Protein AF-A0A6H1P6R4-F1 (afdb_monomer)

Organism: Priestia megaterium (NCBI:txid1404)

Sequence (74 aa):
MNKENKWFYISLTIISTIVLILEKAGPFADKLRFVGFALFTIFCVAIIIENKNSKGKIFGAILYFLFGLVVLLK

Radius of gyration: 13.28 Å; Cα contacts (8 Å, |Δi|>4): 24; chains: 1; bounding box: 33×24×37 Å

Mean predicted aligned error: 9.75 Å

pLDDT: mean 70.2, std 8.9, range [41.25, 81.56]

Foldseek 3Di:
DDPVCPVVVVVVVVLVVVLVVLVVDPDCNVVVLVVSLVVLVVSLVVQCVVCVVPPVSNVVSVVVNVVSCVVSVD

Solvent-accessible surface area (backbone atoms only — not comparable to full-atom values): 4242 Å² total; per-residue (Å²): 134,66,78,84,51,52,64,58,56,49,54,52,49,52,54,51,49,53,51,55,57,43,73,72,51,59,100,50,44,73,66,49,48,54,54,51,49,50,55,50,49,54,50,40,52,51,51,34,64,77,31,63,91,37,69,68,56,33,51,50,37,52,53,48,47,53,51,52,47,55,64,75,71,106

Secondary structure (DSSP, 8-state):
--GGGHHHHHHHHHHHHHHHHHHTSGGGHHHHHHHHHHHHHHHHHHHHHHTTT-HHHHHHHHHHHHHHHHHHH-

Structure (mmCIF, N/CA/C/O backbone):
data_AF-A0A6H1P6R4-F1
#
_entry.id   AF-A0A6H1P6R4-F1
#
loop_
_atom_site.group_PDB
_atom_site.id
_atom_site.type_symbol
_atom_site.label_atom_id
_atom_site.label_alt_id
_atom_site.label_comp_id
_atom_site.label_asym_id
_atom_site.label_entity_id
_atom_site.label_seq_id
_atom_site.pdbx_PDB_ins_code
_atom_site.Cartn_x
_atom_site.Cartn_y
_atom_site.Cartn_z
_atom_site.occupancy
_atom_site.B_iso_or_equiv
_atom_site.auth_seq_id
_atom_site.auth_comp_id
_atom_site.auth_asym_id
_atom_site.auth_atom_id
_atom_site.pdbx_PDB_model_num
ATOM 1 N N . MET A 1 1 ? -22.481 12.059 2.983 1.00 43.03 1 MET A N 1
ATOM 2 C CA . MET A 1 1 ? -21.009 11.980 2.827 1.00 43.03 1 MET A CA 1
ATOM 3 C C . MET A 1 1 ? -20.366 12.574 4.080 1.00 43.03 1 MET A C 1
ATOM 5 O O . MET A 1 1 ? -20.362 13.790 4.224 1.00 43.03 1 MET A O 1
ATOM 9 N N . ASN A 1 2 ? -19.939 11.739 5.039 1.00 41.25 2 ASN A N 1
ATOM 10 C CA . ASN A 1 2 ? -19.422 12.208 6.336 1.00 41.25 2 ASN A CA 1
ATOM 11 C C . ASN A 1 2 ? -18.080 12.931 6.166 1.00 41.25 2 ASN A C 1
ATOM 13 O O . ASN A 1 2 ? -17.157 12.390 5.554 1.00 41.25 2 ASN A O 1
ATOM 17 N N . LYS A 1 3 ? -17.973 14.142 6.732 1.00 54.25 3 LYS A N 1
ATOM 18 C CA . LYS A 1 3 ? -16.765 14.991 6.701 1.00 54.25 3 LYS A CA 1
ATOM 19 C C . LYS A 1 3 ? -15.503 14.263 7.187 1.00 54.25 3 LYS A C 1
ATOM 21 O O . LYS A 1 3 ? -14.423 14.570 6.697 1.00 54.25 3 LYS A O 1
ATOM 26 N N . GLU A 1 4 ? -15.645 13.274 8.067 1.00 56.84 4 GLU A N 1
ATOM 27 C CA . GLU A 1 4 ? -14.529 12.535 8.673 1.00 56.84 4 GLU A CA 1
ATOM 28 C C . GLU A 1 4 ? -13.745 11.644 7.703 1.00 56.84 4 GLU A C 1
ATOM 30 O O . GLU A 1 4 ? -12.559 11.427 7.903 1.00 56.84 4 GLU A O 1
ATOM 35 N N . ASN A 1 5 ? -14.354 11.157 6.619 1.00 55.34 5 ASN A N 1
ATOM 36 C CA . ASN A 1 5 ? -13.651 10.270 5.682 1.00 55.34 5 ASN A CA 1
ATOM 37 C C . ASN A 1 5 ? -13.111 11.021 4.455 1.00 55.34 5 ASN A C 1
ATOM 39 O O . ASN A 1 5 ? -12.493 10.417 3.584 1.00 55.34 5 ASN A O 1
ATOM 43 N N . LYS A 1 6 ? -13.333 12.338 4.364 1.00 60.25 6 LYS A N 1
ATOM 44 C CA . LYS A 1 6 ? -12.961 13.138 3.187 1.00 60.25 6 LYS A CA 1
ATOM 45 C C . LYS A 1 6 ? -11.450 13.102 2.938 1.00 60.25 6 LYS A C 1
ATOM 47 O O . LYS A 1 6 ? -11.022 12.957 1.800 1.00 60.25 6 LYS A O 1
ATOM 52 N N . TRP A 1 7 ? -10.667 13.152 4.013 1.00 59.41 7 TRP A N 1
ATOM 53 C CA . TRP A 1 7 ? -9.208 13.049 3.975 1.00 59.41 7 TRP A CA 1
ATOM 54 C C . TRP A 1 7 ? -8.722 11.675 3.511 1.00 59.41 7 TRP A C 1
ATOM 56 O O . TRP A 1 7 ? -7.809 11.595 2.697 1.00 59.41 7 TRP A O 1
ATOM 66 N N . PHE A 1 8 ? -9.391 10.603 3.936 1.00 66.62 8 PHE A N 1
ATOM 67 C CA . PHE A 1 8 ? -9.087 9.243 3.495 1.00 66.62 8 PHE A CA 1
ATOM 68 C C . PHE A 1 8 ? -9.220 9.096 1.975 1.00 66.62 8 PHE A C 1
ATOM 70 O O . PHE A 1 8 ? -8.296 8.642 1.309 1.00 66.62 8 PHE A O 1
ATOM 77 N N . TYR A 1 9 ? -10.346 9.548 1.414 1.00 62.56 9 TYR A N 1
ATOM 78 C CA . TYR A 1 9 ? -10.588 9.497 -0.030 1.00 62.56 9 TYR A CA 1
ATOM 79 C C . TYR A 1 9 ? -9.646 10.409 -0.821 1.00 62.56 9 TYR A C 1
ATOM 81 O O . TYR A 1 9 ? -9.224 10.037 -1.914 1.00 62.56 9 TYR A O 1
ATOM 89 N N . ILE A 1 10 ? -9.285 11.576 -0.276 1.00 71.44 10 ILE A N 1
ATOM 90 C CA . ILE A 1 10 ? -8.317 12.489 -0.900 1.00 71.44 10 ILE A CA 1
ATOM 91 C C . ILE A 1 10 ? -6.953 11.814 -1.021 1.00 71.44 10 ILE A C 1
ATOM 93 O O . ILE A 1 10 ? -6.395 11.752 -2.111 1.00 71.44 10 ILE A O 1
ATOM 97 N N . SER A 1 11 ? -6.443 11.244 0.064 1.00 66.44 11 SER A N 1
ATOM 98 C CA . SER A 1 11 ? -5.139 10.590 0.056 1.00 66.44 11 SER A CA 1
ATOM 99 C C . SER A 1 11 ? -5.115 9.335 -0.822 1.00 66.44 11 SER A C 1
ATOM 101 O O . SER A 1 11 ? -4.143 9.088 -1.532 1.00 66.44 11 SER A O 1
ATOM 103 N N . LEU A 1 12 ? -6.220 8.590 -0.854 1.00 67.31 12 LEU A N 1
ATOM 104 C CA . LEU A 1 12 ? -6.398 7.436 -1.735 1.00 67.31 12 LEU A CA 1
ATOM 105 C C . LEU A 1 12 ? -6.404 7.859 -3.214 1.00 67.31 12 LEU A C 1
ATOM 107 O O . LEU A 1 12 ? -5.755 7.225 -4.041 1.00 67.31 12 LEU A O 1
ATOM 111 N N . THR A 1 13 ? -7.042 8.991 -3.529 1.00 69.31 13 THR A N 1
ATOM 112 C CA . THR A 1 13 ? -7.038 9.592 -4.873 1.00 69.31 13 THR A CA 1
ATOM 113 C C . THR A 1 13 ? -5.644 10.078 -5.267 1.00 69.31 13 THR A C 1
ATOM 115 O O . THR A 1 13 ? -5.224 9.857 -6.400 1.00 69.31 13 THR A O 1
ATOM 118 N N . ILE A 1 14 ? -4.899 10.694 -4.344 1.00 74.25 14 ILE A N 1
ATOM 119 C CA . ILE A 1 14 ? -3.526 11.158 -4.589 1.00 74.25 14 ILE A CA 1
ATOM 120 C C . ILE A 1 14 ? -2.616 9.969 -4.910 1.00 74.25 14 ILE A C 1
ATOM 122 O O . ILE A 1 14 ? -1.935 9.983 -5.932 1.00 74.25 14 ILE A O 1
ATOM 126 N N . ILE A 1 15 ? -2.650 8.910 -4.098 1.00 70.56 15 ILE A N 1
ATOM 127 C CA . ILE A 1 15 ? -1.825 7.712 -4.316 1.00 70.56 15 ILE A CA 1
ATOM 128 C C . ILE A 1 15 ? -2.205 7.027 -5.624 1.00 70.56 15 ILE A C 1
ATOM 130 O O . ILE A 1 15 ? -1.328 6.688 -6.413 1.00 70.56 15 ILE A O 1
ATOM 134 N N . SER A 1 16 ? -3.502 6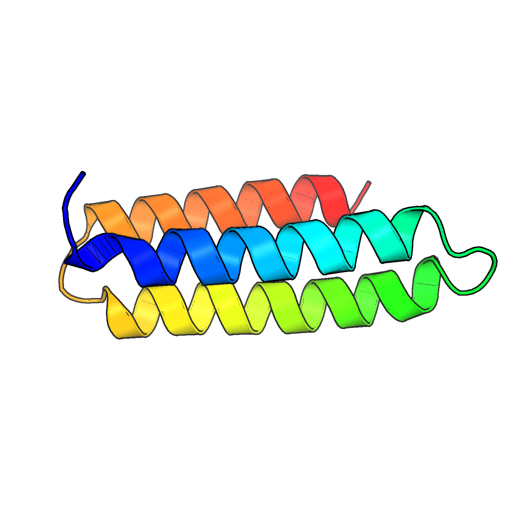.885 -5.895 1.00 66.31 16 SER A N 1
ATOM 135 C CA . SER A 1 16 ? -3.973 6.266 -7.133 1.00 66.31 16 SER A CA 1
ATOM 136 C C . SER A 1 16 ? -3.573 7.076 -8.366 1.00 66.31 16 SER A C 1
ATOM 138 O O . SER A 1 16 ? -3.212 6.490 -9.379 1.00 66.31 16 SER A O 1
ATOM 140 N N . THR A 1 17 ? -3.586 8.410 -8.277 1.00 69.75 17 THR A N 1
ATOM 141 C CA . THR A 1 17 ? -3.154 9.307 -9.360 1.00 69.75 17 THR A CA 1
ATOM 142 C C . THR A 1 17 ? -1.651 9.195 -9.598 1.00 69.75 17 THR A C 1
ATOM 144 O O . THR A 1 17 ? -1.223 9.101 -10.744 1.00 69.75 17 THR A O 1
ATOM 147 N N . ILE A 1 18 ? -0.846 9.139 -8.532 1.00 69.56 18 ILE A N 1
ATOM 148 C CA . ILE A 1 18 ? 0.605 8.942 -8.632 1.00 69.56 18 ILE A CA 1
ATOM 149 C C . ILE A 1 18 ? 0.907 7.602 -9.305 1.00 69.56 18 ILE A C 1
ATOM 151 O O . ILE A 1 18 ? 1.697 7.572 -10.242 1.00 69.56 18 ILE A O 1
ATOM 155 N N . VAL A 1 19 ? 0.244 6.518 -8.888 1.00 66.62 19 VAL A N 1
ATOM 156 C CA . VAL A 1 19 ? 0.420 5.178 -9.472 1.00 66.62 19 VAL A CA 1
ATOM 157 C C . VAL A 1 19 ? 0.026 5.152 -10.956 1.00 66.62 19 VAL A C 1
ATOM 159 O O . VAL A 1 19 ? 0.779 4.618 -11.764 1.00 66.62 19 VAL A O 1
ATOM 162 N N . LEU A 1 20 ? -1.089 5.787 -11.336 1.00 65.06 20 LEU A N 1
ATOM 163 C CA . LEU A 1 20 ? -1.561 5.863 -12.729 1.00 65.06 20 LEU A CA 1
ATOM 164 C C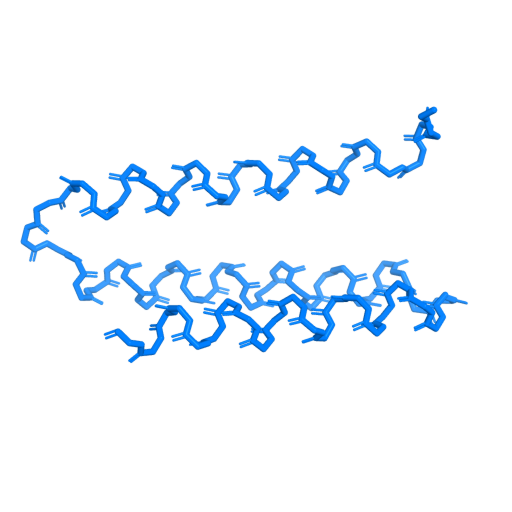 . LEU A 1 20 ? -0.623 6.661 -13.643 1.00 65.06 20 LEU A C 1
ATOM 166 O O . LEU A 1 20 ? -0.374 6.270 -14.783 1.00 65.06 20 LEU A O 1
ATOM 170 N N . ILE A 1 21 ? -0.103 7.787 -13.151 1.00 64.62 21 ILE A N 1
ATOM 171 C CA . ILE A 1 21 ? 0.878 8.595 -13.886 1.00 64.62 21 ILE A CA 1
ATOM 172 C C . ILE A 1 21 ? 2.195 7.813 -14.031 1.00 64.62 21 ILE A C 1
ATOM 174 O O . ILE A 1 21 ? 2.831 7.880 -15.082 1.00 64.62 21 ILE A O 1
ATOM 178 N N . LEU A 1 22 ? 2.573 7.034 -13.012 1.00 58.84 22 LEU A N 1
ATOM 179 C CA . LEU A 1 22 ? 3.775 6.196 -13.000 1.00 58.84 22 LEU A CA 1
ATOM 180 C C . LEU A 1 22 ? 3.702 5.001 -13.955 1.00 58.84 22 LEU A C 1
ATOM 182 O O . LEU A 1 22 ? 4.685 4.731 -14.637 1.00 58.84 22 LEU A O 1
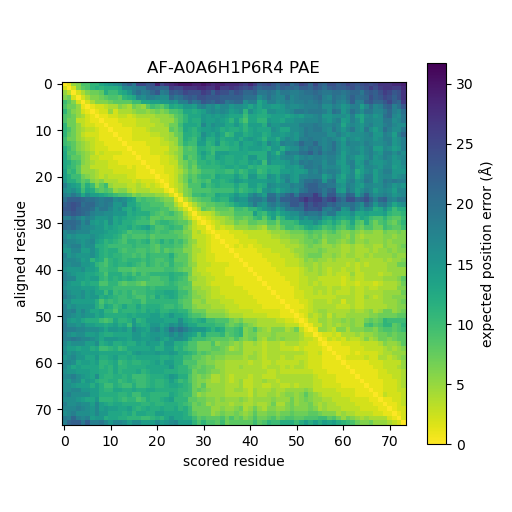ATOM 186 N N . GLU A 1 23 ? 2.564 4.308 -14.035 1.00 58.38 23 GLU A N 1
ATOM 187 C CA . GLU A 1 23 ? 2.362 3.172 -14.952 1.00 58.38 23 GLU A CA 1
ATOM 188 C C . GLU A 1 23 ? 2.537 3.597 -16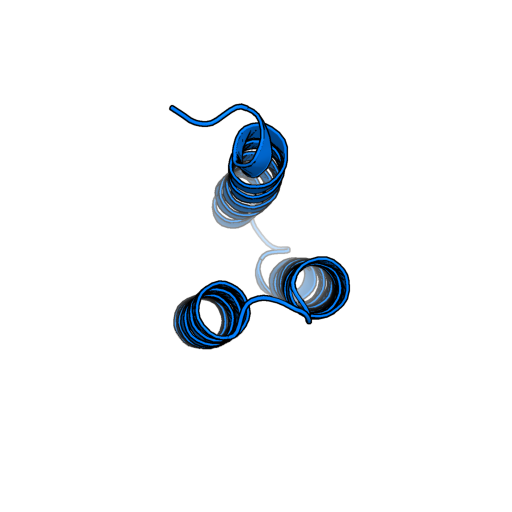.421 1.00 58.38 23 GLU A C 1
ATOM 190 O O . GLU A 1 23 ? 3.064 2.861 -17.252 1.00 58.38 23 GLU A O 1
ATOM 195 N N . LYS A 1 24 ? 2.147 4.835 -16.739 1.00 61.81 24 LYS A N 1
ATOM 196 C CA . LYS A 1 24 ? 2.288 5.430 -18.074 1.00 61.81 24 LYS A CA 1
ATOM 197 C C . LYS A 1 24 ? 3.707 5.937 -18.369 1.00 61.81 24 LYS A C 1
ATOM 199 O O . LYS A 1 24 ? 4.012 6.207 -19.530 1.00 61.81 24 LYS A O 1
ATOM 204 N N . ALA A 1 25 ? 4.572 6.073 -17.361 1.00 59.72 25 ALA A N 1
ATOM 205 C CA . ALA A 1 25 ? 5.872 6.735 -17.463 1.00 59.72 25 ALA A CA 1
ATOM 206 C C . ALA A 1 25 ? 7.057 5.760 -17.652 1.00 59.72 25 ALA A C 1
ATOM 208 O O . ALA A 1 25 ? 7.981 5.723 -16.847 1.00 59.72 25 ALA A O 1
ATOM 209 N N . GLY A 1 26 ? 7.075 5.023 -18.768 1.00 63.75 26 GLY A N 1
ATOM 210 C CA . GLY A 1 26 ? 8.304 4.512 -19.406 1.00 63.75 26 GLY A CA 1
ATOM 211 C C . GLY A 1 26 ? 9.305 3.687 -18.550 1.00 63.75 26 GLY A C 1
ATOM 212 O O . GLY A 1 26 ? 8.925 3.051 -17.571 1.00 63.75 26 GLY A O 1
ATOM 213 N N . PRO A 1 27 ? 10.607 3.643 -18.928 1.00 59.31 27 PRO A N 1
ATOM 214 C CA . PRO A 1 27 ? 11.588 2.594 -18.570 1.00 59.31 27 PRO A CA 1
ATOM 215 C C . PRO A 1 27 ? 12.015 2.524 -17.091 1.00 59.31 27 PRO A C 1
ATOM 217 O O . PRO A 1 27 ? 12.901 1.748 -16.740 1.00 59.31 27 PRO A O 1
ATOM 220 N N . PHE A 1 28 ? 11.396 3.312 -16.211 1.00 60.75 28 PHE A N 1
ATOM 221 C CA . PHE A 1 28 ? 11.617 3.249 -14.766 1.00 60.75 28 PHE A CA 1
ATOM 222 C C . PHE A 1 28 ? 10.504 2.517 -14.009 1.00 60.75 28 PHE A C 1
ATOM 224 O O . PHE A 1 28 ? 10.529 2.510 -12.775 1.00 60.75 28 PHE A O 1
ATOM 231 N N . ALA A 1 29 ? 9.566 1.894 -14.733 1.00 60.16 29 ALA A N 1
ATOM 232 C CA . ALA A 1 29 ? 8.434 1.156 -14.184 1.00 60.16 29 ALA A CA 1
ATOM 233 C C . ALA A 1 29 ? 8.836 0.258 -13.002 1.00 60.16 29 ALA A C 1
ATOM 235 O O . ALA A 1 29 ? 8.249 0.385 -11.935 1.00 60.16 29 ALA A O 1
ATOM 236 N N . ASP A 1 30 ? 9.902 -0.540 -13.120 1.00 64.75 30 ASP A N 1
ATOM 237 C CA . ASP A 1 30 ? 10.314 -1.458 -12.049 1.00 64.75 30 ASP A CA 1
ATOM 238 C C . ASP A 1 30 ? 10.845 -0.756 -10.792 1.00 64.75 30 ASP A C 1
ATOM 240 O O . ASP A 1 30 ? 10.458 -1.103 -9.677 1.00 64.75 30 ASP A O 1
ATOM 244 N N . LYS A 1 31 ? 11.703 0.266 -10.925 1.00 64.56 31 LYS A N 1
ATOM 245 C CA . LYS A 1 31 ? 12.240 0.979 -9.749 1.00 64.56 31 LYS A CA 1
ATOM 246 C C . LYS A 1 31 ? 11.174 1.825 -9.059 1.00 64.56 31 LYS A C 1
ATOM 248 O O . LYS A 1 31 ? 11.166 1.920 -7.833 1.00 64.56 31 LYS A O 1
ATOM 253 N N . LEU A 1 32 ? 10.267 2.429 -9.823 1.00 66.56 32 LEU A N 1
ATOM 254 C CA . LEU A 1 32 ? 9.195 3.252 -9.267 1.00 66.56 32 LEU A CA 1
ATOM 255 C C . LEU A 1 32 ? 8.048 2.409 -8.703 1.00 66.56 32 LEU A C 1
ATOM 257 O O . LEU A 1 32 ? 7.384 2.863 -7.776 1.00 66.56 32 LEU A O 1
ATOM 261 N N . ARG A 1 33 ? 7.877 1.164 -9.158 1.00 69.75 33 ARG A N 1
ATOM 262 C CA . ARG A 1 33 ? 6.976 0.177 -8.547 1.00 69.75 33 ARG A CA 1
ATOM 263 C C . ARG A 1 33 ? 7.349 -0.098 -7.090 1.00 69.75 33 ARG A C 1
ATOM 265 O O . ARG A 1 33 ? 6.476 -0.079 -6.228 1.00 69.75 33 ARG A O 1
ATOM 272 N N . PHE A 1 34 ? 8.644 -0.224 -6.785 1.00 71.12 34 PHE A N 1
ATOM 273 C CA . PHE A 1 34 ? 9.128 -0.334 -5.401 1.00 71.12 34 PHE A CA 1
ATOM 274 C C . PHE A 1 34 ? 8.853 0.925 -4.569 1.00 71.12 34 PHE A C 1
ATOM 276 O O . PHE A 1 34 ? 8.446 0.820 -3.412 1.00 71.12 34 PHE A O 1
ATOM 283 N N . VAL A 1 35 ? 9.031 2.118 -5.145 1.00 73.62 35 VAL A N 1
ATOM 284 C CA . VAL A 1 35 ? 8.746 3.388 -4.451 1.00 73.62 35 VAL A CA 1
ATOM 285 C C . VAL A 1 35 ? 7.244 3.550 -4.193 1.00 73.62 35 VAL A C 1
ATOM 287 O O . VAL A 1 35 ? 6.842 3.908 -3.086 1.00 73.62 35 VAL A O 1
ATOM 290 N N . GLY A 1 36 ? 6.407 3.227 -5.181 1.00 72.81 36 GLY A N 1
ATOM 291 C CA . GLY A 1 36 ? 4.952 3.209 -5.057 1.00 72.81 36 GLY A CA 1
ATOM 292 C C . GLY A 1 36 ? 4.481 2.205 -4.008 1.00 72.81 36 GLY A C 1
ATOM 293 O O . GLY A 1 36 ? 3.650 2.548 -3.172 1.00 72.81 36 GLY A O 1
ATOM 294 N N . PHE A 1 37 ? 5.075 1.009 -3.975 1.00 74.50 37 PHE A N 1
ATOM 295 C CA . PHE A 1 37 ? 4.808 0.004 -2.948 1.00 74.50 37 PHE A CA 1
ATOM 296 C C . PHE A 1 37 ? 5.189 0.487 -1.542 1.00 74.50 37 PHE A C 1
ATOM 298 O O . PHE A 1 37 ? 4.419 0.310 -0.595 1.00 74.50 37 PHE A O 1
ATOM 305 N N . ALA A 1 38 ? 6.347 1.136 -1.391 1.00 78.44 38 ALA A N 1
ATOM 306 C CA . ALA A 1 38 ? 6.790 1.680 -0.110 1.00 78.44 38 ALA A CA 1
ATOM 307 C C . ALA A 1 38 ? 5.839 2.778 0.397 1.00 78.44 38 ALA A C 1
ATOM 309 O O . ALA A 1 38 ? 5.380 2.720 1.538 1.00 78.44 38 ALA A O 1
ATOM 310 N N . LEU A 1 39 ? 5.474 3.734 -0.467 1.00 75.06 39 LEU A N 1
ATOM 311 C CA . LEU A 1 39 ? 4.509 4.790 -0.144 1.00 75.06 39 LEU A CA 1
ATOM 312 C C . LEU A 1 39 ? 3.128 4.217 0.196 1.00 75.06 39 LEU A C 1
ATOM 314 O O . LEU A 1 39 ? 2.512 4.627 1.178 1.00 75.06 39 LEU A O 1
ATOM 318 N N . PHE A 1 40 ? 2.666 3.230 -0.571 1.00 76.94 40 PHE A N 1
ATOM 319 C CA . PHE A 1 40 ? 1.408 2.531 -0.333 1.00 76.94 40 PHE A CA 1
ATOM 320 C C . PHE A 1 40 ? 1.390 1.802 1.019 1.00 76.94 40 PHE A C 1
ATOM 322 O O . PHE A 1 40 ? 0.406 1.8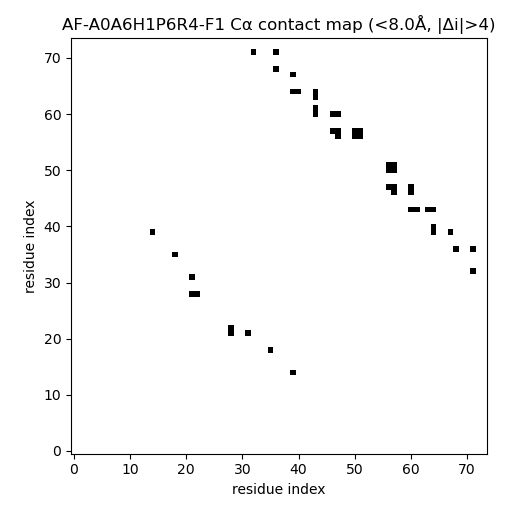77 1.758 1.00 76.94 40 PHE A O 1
ATOM 329 N N . THR A 1 41 ? 2.497 1.147 1.374 1.00 81.19 41 THR A N 1
ATOM 330 C CA . THR A 1 41 ? 2.657 0.446 2.654 1.00 81.19 41 THR A CA 1
ATOM 331 C C . THR A 1 41 ? 2.613 1.424 3.824 1.00 81.19 41 THR A C 1
ATOM 333 O O . THR A 1 41 ? 1.833 1.226 4.754 1.00 81.19 41 THR A O 1
ATOM 336 N N . ILE A 1 42 ? 3.388 2.514 3.759 1.00 80.19 42 ILE A N 1
ATOM 337 C CA . ILE A 1 42 ? 3.390 3.568 4.787 1.00 80.19 42 ILE A CA 1
ATOM 338 C C . ILE A 1 42 ? 1.983 4.146 4.955 1.00 80.19 42 ILE A C 1
ATOM 340 O O . ILE A 1 42 ? 1.523 4.347 6.078 1.00 80.19 42 ILE A O 1
ATOM 344 N N . PHE A 1 43 ? 1.273 4.359 3.849 1.00 77.94 43 PHE A N 1
ATOM 345 C CA . PHE A 1 43 ? -0.078 4.894 3.873 1.00 77.94 43 PHE A CA 1
ATOM 346 C C . PHE A 1 43 ? -1.090 3.943 4.530 1.00 77.94 43 PHE A C 1
ATOM 348 O O . PHE A 1 43 ? -1.881 4.367 5.374 1.00 77.94 43 PHE A O 1
ATOM 355 N N . CYS A 1 44 ? -1.031 2.646 4.213 1.00 78.81 44 CYS A N 1
ATOM 356 C CA . CYS A 1 44 ? -1.868 1.639 4.868 1.00 78.81 44 CYS A CA 1
ATOM 357 C C . CYS A 1 44 ? -1.581 1.557 6.374 1.00 78.81 44 CYS A C 1
ATOM 359 O O . CYS A 1 44 ? -2.514 1.507 7.174 1.00 78.81 44 CYS A O 1
ATOM 361 N N . VAL A 1 45 ? -0.308 1.607 6.775 1.00 80.69 45 VAL A N 1
ATOM 362 C CA . VAL A 1 45 ? 0.091 1.614 8.192 1.00 80.69 45 VAL A CA 1
ATOM 363 C C . VAL A 1 45 ? -0.425 2.867 8.907 1.00 80.69 45 VAL A C 1
ATOM 365 O O . VAL A 1 45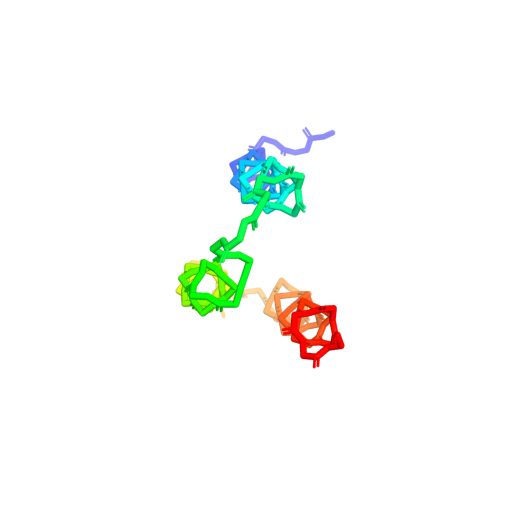 ? -1.017 2.750 9.979 1.00 80.69 45 VAL A O 1
ATOM 368 N N . ALA A 1 46 ? -0.273 4.051 8.308 1.00 78.50 46 ALA A N 1
ATOM 369 C CA . ALA A 1 46 ? -0.780 5.304 8.868 1.00 78.50 46 ALA A CA 1
ATOM 370 C C . ALA A 1 46 ? -2.300 5.257 9.082 1.00 78.50 46 ALA A C 1
ATOM 372 O O . ALA A 1 46 ? -2.787 5.606 10.156 1.00 78.50 46 ALA A O 1
ATOM 373 N N . ILE A 1 47 ? -3.044 4.726 8.107 1.00 73.69 47 ILE A N 1
ATOM 374 C CA . ILE A 1 47 ? -4.491 4.518 8.216 1.00 73.69 47 ILE A CA 1
ATOM 375 C C . ILE A 1 47 ? -4.853 3.593 9.378 1.00 73.69 47 ILE A C 1
ATOM 377 O O . ILE A 1 47 ? -5.810 3.878 10.103 1.00 73.69 47 ILE A O 1
ATOM 381 N N . ILE A 1 48 ? -4.132 2.478 9.533 1.00 79.69 48 ILE A N 1
ATOM 382 C CA . ILE A 1 48 ? -4.385 1.503 10.600 1.00 79.69 48 ILE A CA 1
ATOM 383 C C . ILE A 1 48 ? -4.157 2.155 11.966 1.00 79.69 48 ILE A C 1
ATOM 385 O O . ILE A 1 48 ? -4.972 1.971 12.869 1.00 79.69 48 ILE A O 1
ATOM 389 N N . ILE A 1 49 ? -3.093 2.951 12.109 1.00 80.19 49 ILE A N 1
ATOM 390 C CA . ILE A 1 49 ? -2.776 3.673 13.348 1.00 80.19 49 ILE A CA 1
ATOM 391 C C . ILE A 1 49 ? -3.846 4.731 13.650 1.00 80.19 49 ILE A C 1
ATOM 393 O O . ILE A 1 49 ? -4.355 4.782 14.772 1.00 80.19 49 ILE A O 1
ATOM 397 N N . GLU A 1 50 ? -4.219 5.544 12.659 1.00 79.19 50 GLU A N 1
ATOM 398 C CA . GLU A 1 50 ? -5.210 6.617 12.814 1.00 79.19 50 GLU A CA 1
ATOM 399 C C . GLU A 1 50 ? -6.600 6.057 13.146 1.00 79.19 50 GLU A C 1
ATOM 401 O O . GLU A 1 50 ? -7.325 6.595 13.982 1.00 79.19 50 GLU A O 1
ATOM 406 N N . ASN A 1 51 ? -6.957 4.917 12.554 1.00 74.69 51 ASN A N 1
ATOM 407 C CA . ASN A 1 51 ? -8.264 4.293 12.727 1.00 74.69 51 ASN A CA 1
ATOM 408 C C . ASN A 1 51 ? -8.235 3.091 13.684 1.00 74.69 51 ASN A C 1
ATOM 410 O O . ASN A 1 51 ? -9.163 2.280 13.663 1.00 74.69 51 ASN A O 1
ATOM 414 N N . LYS A 1 52 ? -7.231 2.999 14.572 1.00 76.69 52 LYS A N 1
ATOM 415 C CA . LYS A 1 52 ? -7.038 1.865 15.503 1.00 76.69 52 LYS A CA 1
ATOM 416 C C . LYS A 1 52 ? -8.249 1.558 16.396 1.00 76.69 52 LYS A C 1
ATOM 418 O O . LYS A 1 52 ? -8.413 0.438 16.866 1.00 76.69 52 LYS A O 1
ATOM 423 N N . ASN A 1 53 ? -9.105 2.553 16.633 1.00 78.31 53 ASN A N 1
ATOM 424 C CA . ASN A 1 53 ? -10.311 2.406 17.451 1.00 78.31 53 ASN A CA 1
ATOM 425 C C . ASN A 1 53 ? -11.493 1.791 16.682 1.00 78.31 53 ASN A C 1
ATOM 427 O O . ASN A 1 53 ? -12.476 1.381 17.294 1.00 78.31 53 ASN A O 1
ATOM 431 N N . SER A 1 54 ? -11.424 1.707 15.349 1.00 76.81 54 SER A N 1
ATOM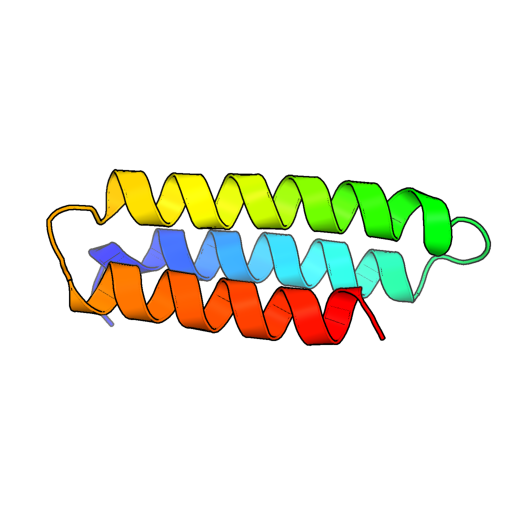 432 C CA . SER A 1 54 ? -12.498 1.176 14.511 1.00 76.81 54 SER A CA 1
ATOM 433 C C . SER A 1 54 ? -12.051 -0.094 13.794 1.00 76.81 54 SER A C 1
ATOM 435 O O . SER A 1 54 ? -11.403 -0.053 12.747 1.00 76.81 54 SER A O 1
ATOM 437 N N . LYS A 1 55 ? -12.467 -1.247 14.334 1.00 76.56 55 LYS A N 1
ATOM 438 C CA . LYS A 1 55 ? -12.153 -2.579 13.783 1.00 76.56 55 LYS A CA 1
ATOM 439 C C . LYS A 1 55 ? -12.527 -2.710 12.299 1.00 76.56 55 LYS A C 1
ATOM 441 O O . LYS A 1 55 ? -11.782 -3.315 11.537 1.00 76.56 55 LYS A O 1
ATOM 446 N N . GLY A 1 56 ? -13.640 -2.102 11.877 1.00 75.56 56 GLY A N 1
ATOM 447 C CA . GLY A 1 56 ? -14.085 -2.127 10.478 1.00 75.56 56 GLY A CA 1
ATOM 448 C C . GLY A 1 56 ? -13.173 -1.340 9.534 1.00 75.56 56 GLY A C 1
ATOM 449 O O . GLY A 1 56 ? -12.885 -1.798 8.432 1.00 75.56 56 GLY A O 1
ATOM 450 N N . LYS A 1 57 ? -12.657 -0.188 9.976 1.00 74.94 57 LYS A N 1
ATOM 451 C CA . LYS A 1 57 ? -11.715 0.609 9.178 1.00 74.94 57 LYS A CA 1
ATOM 452 C C . LYS A 1 57 ? -10.341 -0.057 9.079 1.00 74.94 57 LYS A C 1
ATOM 454 O O . LYS A 1 57 ? -9.741 -0.027 8.010 1.00 74.94 57 LYS A O 1
ATOM 459 N N . ILE A 1 58 ? -9.888 -0.717 10.147 1.00 78.81 58 ILE A N 1
ATOM 460 C CA . ILE A 1 58 ? -8.670 -1.545 10.125 1.00 78.81 58 ILE A CA 1
ATOM 461 C C . ILE A 1 58 ? -8.827 -2.690 9.122 1.00 78.81 58 ILE A C 1
ATOM 463 O O . ILE A 1 58 ? -7.951 -2.902 8.291 1.00 78.81 58 ILE A O 1
ATOM 467 N N . PHE A 1 59 ? -9.963 -3.393 9.152 1.00 78.94 59 PHE A N 1
ATOM 468 C CA . PHE A 1 59 ? -10.233 -4.481 8.214 1.00 78.94 59 PHE A CA 1
ATOM 469 C C . PHE A 1 59 ? -10.260 -3.992 6.759 1.00 78.94 59 PHE A C 1
ATOM 471 O O . PHE A 1 59 ? -9.657 -4.614 5.888 1.00 78.94 59 PHE A O 1
ATOM 478 N N . GLY A 1 60 ? -10.876 -2.832 6.505 1.00 79.44 60 GLY A N 1
ATOM 479 C CA . GLY A 1 60 ? -10.849 -2.181 5.195 1.00 79.44 60 GLY A CA 1
ATOM 480 C C . GLY A 1 60 ? -9.435 -1.817 4.734 1.00 79.44 60 GLY A C 1
ATOM 481 O O . GLY A 1 60 ? -9.097 -2.055 3.581 1.00 79.44 60 GLY A O 1
ATOM 482 N N . ALA A 1 61 ? -8.587 -1.306 5.629 1.00 78.38 61 ALA A N 1
ATOM 483 C CA . ALA A 1 61 ? -7.195 -0.980 5.321 1.00 78.38 61 ALA A CA 1
ATOM 484 C C . ALA A 1 61 ? -6.351 -2.224 5.002 1.00 78.38 61 ALA A C 1
ATOM 486 O O . ALA A 1 61 ? -5.547 -2.197 4.076 1.00 78.38 61 ALA A O 1
ATOM 487 N N . ILE A 1 62 ? -6.566 -3.326 5.727 1.00 81.56 62 ILE A N 1
ATOM 488 C CA . ILE A 1 62 ? -5.897 -4.611 5.478 1.00 81.56 62 ILE A CA 1
ATOM 489 C C . ILE A 1 62 ? -6.327 -5.192 4.126 1.00 81.56 62 ILE A C 1
ATOM 491 O O . ILE A 1 62 ? -5.481 -5.624 3.344 1.00 81.56 62 ILE A O 1
ATOM 495 N N . LEU A 1 63 ? -7.628 -5.170 3.819 1.00 80.62 63 LEU A N 1
ATOM 496 C CA . LEU A 1 63 ? -8.147 -5.587 2.513 1.00 80.62 63 LEU A CA 1
ATOM 497 C C . LEU A 1 63 ? -7.583 -4.728 1.382 1.00 80.62 63 LEU A C 1
ATOM 499 O O . LEU A 1 63 ? -7.165 -5.261 0.357 1.00 80.62 63 LEU A O 1
ATOM 503 N N . TYR A 1 64 ? -7.538 -3.411 1.583 1.00 78.06 64 TYR A N 1
ATOM 504 C CA . TYR A 1 64 ? -6.967 -2.483 0.616 1.00 78.06 64 TYR A CA 1
ATOM 505 C C . TYR A 1 64 ? -5.485 -2.782 0.383 1.00 78.06 64 TYR A C 1
ATOM 507 O O . TYR A 1 64 ? -5.064 -2.885 -0.766 1.00 78.06 64 TYR A O 1
ATOM 515 N N . PHE A 1 65 ? -4.724 -3.021 1.457 1.00 80.12 65 PHE A N 1
ATOM 516 C CA . PHE A 1 65 ? -3.318 -3.407 1.388 1.00 80.12 65 PHE A CA 1
ATOM 517 C C . PHE A 1 65 ? -3.106 -4.693 0.582 1.00 80.12 65 PHE A C 1
ATOM 519 O O . PHE A 1 65 ? -2.268 -4.718 -0.314 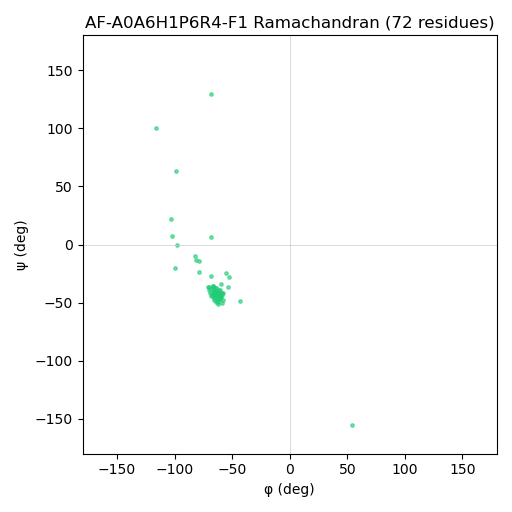1.00 80.12 65 PHE A O 1
ATOM 526 N N . LEU A 1 66 ? -3.897 -5.738 0.846 1.00 80.94 66 LEU A N 1
ATOM 527 C CA . LEU A 1 66 ? -3.837 -6.998 0.098 1.00 80.94 66 LEU A CA 1
ATOM 528 C C . LEU A 1 66 ? -4.142 -6.797 -1.390 1.00 80.94 66 LEU A C 1
ATOM 530 O O . LEU A 1 66 ? -3.451 -7.354 -2.239 1.00 80.94 66 LEU A O 1
ATOM 534 N N . PHE A 1 67 ? -5.145 -5.980 -1.718 1.00 77.81 67 PHE A N 1
ATOM 535 C CA . PHE A 1 67 ? -5.505 -5.701 -3.107 1.00 77.81 67 PHE A CA 1
ATOM 536 C C . PHE A 1 67 ? -4.400 -4.934 -3.835 1.00 77.81 67 PHE A C 1
ATOM 538 O O . PHE A 1 67 ? -4.003 -5.305 -4.939 1.00 77.81 67 PHE A O 1
ATOM 545 N N . GLY A 1 68 ? -3.860 -3.898 -3.188 1.00 74.00 68 GLY A N 1
ATOM 546 C CA . GLY A 1 68 ? -2.727 -3.146 -3.709 1.00 74.00 68 GLY A CA 1
ATOM 547 C C . GLY A 1 68 ? -1.501 -4.030 -3.889 1.00 74.00 68 GLY A C 1
ATOM 548 O O . GLY A 1 68 ? -0.855 -3.930 -4.921 1.00 74.00 68 GLY A O 1
ATOM 549 N N . LEU A 1 69 ? -1.238 -4.955 -2.961 1.00 75.06 69 LEU A N 1
ATOM 550 C CA . LEU A 1 69 ? -0.156 -5.930 -3.073 1.00 75.06 69 LEU A CA 1
ATOM 551 C C . LEU A 1 69 ? -0.330 -6.830 -4.301 1.00 75.06 69 LEU A C 1
ATOM 553 O O . LEU A 1 69 ? 0.615 -6.979 -5.057 1.00 75.06 69 LEU A O 1
ATOM 557 N N . VAL A 1 70 ? -1.523 -7.370 -4.564 1.00 74.62 70 VAL A N 1
ATOM 558 C CA . VAL A 1 70 ? -1.770 -8.206 -5.757 1.00 74.62 70 VAL A CA 1
ATOM 559 C C . VAL A 1 70 ? -1.562 -7.423 -7.058 1.00 74.62 70 VAL A C 1
ATOM 561 O O . VAL A 1 70 ? -0.964 -7.947 -7.996 1.0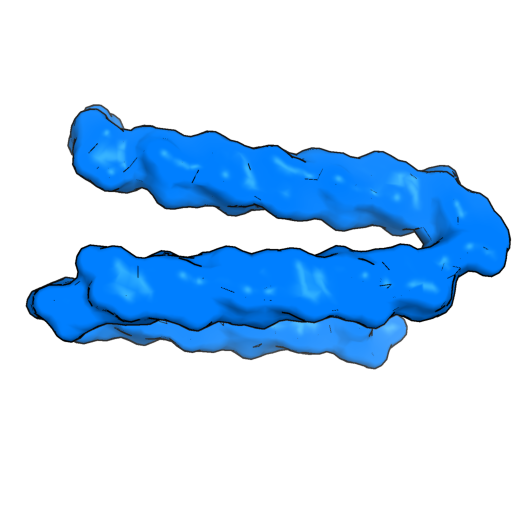0 74.62 70 VAL A O 1
ATOM 564 N N . VAL A 1 71 ? -2.016 -6.169 -7.117 1.00 70.56 71 VAL A N 1
ATOM 565 C CA . VAL A 1 71 ? -1.842 -5.299 -8.294 1.00 70.56 71 VAL A CA 1
ATOM 566 C C . VAL A 1 71 ? -0.377 -4.888 -8.477 1.00 70.56 71 VAL A C 1
ATOM 568 O O . VAL A 1 71 ? 0.116 -4.869 -9.596 1.00 70.56 71 VAL A O 1
ATOM 571 N N . LEU A 1 72 ? 0.338 -4.602 -7.385 1.00 66.00 72 LEU A N 1
ATOM 572 C CA . LEU A 1 72 ? 1.752 -4.214 -7.395 1.00 66.00 72 LEU A CA 1
ATOM 573 C C . LEU A 1 72 ? 2.729 -5.388 -7.467 1.00 66.00 72 LEU A C 1
ATOM 575 O O . LEU A 1 72 ? 3.915 -5.122 -7.631 1.00 66.00 72 LEU A O 1
ATOM 579 N N . LEU A 1 73 ? 2.289 -6.641 -7.323 1.00 64.94 73 LEU A N 1
ATOM 580 C CA . LEU A 1 73 ? 3.138 -7.831 -7.486 1.00 64.94 73 LEU A CA 1
ATOM 581 C C . LEU A 1 73 ? 2.969 -8.500 -8.861 1.00 64.94 73 LEU A C 1
ATOM 583 O O . LEU A 1 73 ? 3.868 -9.213 -9.298 1.00 64.94 73 LEU A O 1
ATOM 587 N N . LYS A 1 74 ? 1.857 -8.237 -9.561 1.00 59.53 74 LYS A N 1
ATOM 588 C CA . LYS A 1 74 ? 1.596 -8.663 -10.947 1.00 59.53 74 LYS A CA 1
ATOM 589 C C . LYS A 1 74 ? 2.215 -7.706 -11.960 1.00 59.53 74 LYS A C 1
ATOM 591 O O . LYS A 1 74 ? 3.221 -8.068 -12.597 1.00 59.53 74 LYS A O 1
#